Protein AF-A0A4Q3AAZ2-F1 (afdb_monomer)

Nearest PDB structure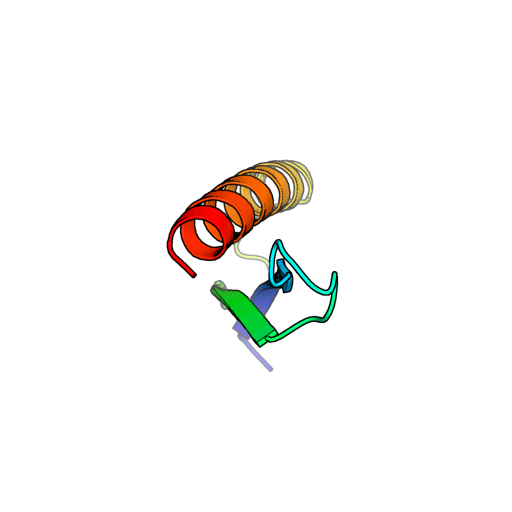s (foldseek):
  3mq0-assembly1_A  TM=9.339E-01  e=3.408E-01  Agrobacterium tumefaciens
  5w1e-assembly1_A  TM=8.349E-01  e=1.639E-01  Streptomyces coelicolor A3(2)
  1kt5-assembly1_A  TM=3.646E-01  e=3.274E+00  Bos taurus

pLDDT: mean 95.39, std 4.71, range [65.44, 98.06]

Solvent-accessible surface area (backbone atoms only — not comparable to full-atom values): 3209 Å² total; per-residue 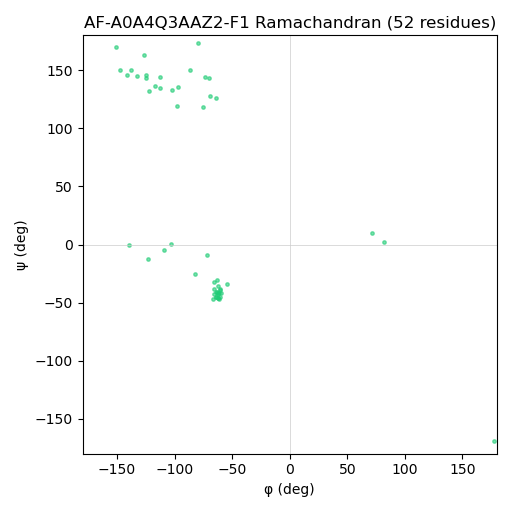(Å²): 139,63,67,44,72,53,74,22,70,18,41,39,81,91,76,68,46,76,79,49,67,44,71,53,78,46,53,61,81,72,61,55,72,67,58,49,50,52,49,52,55,52,36,44,54,52,16,52,54,54,24,73,74,108

Mean predicted aligned error: 2.92 Å

Secondary structure (DSSP, 8-state):
--EEEEEEEEEPTTT--EEEEEEEEEETTSS-HHHHHHHHHHHHHHHHHHHTT-

Radius of gyration: 12.66 Å; Cα contacts (8 Å, |Δi|>4): 72; chains: 1; bounding box: 33×20×31 Å

Sequence (54 aa):
SGVASLAAPVFHPGIGEVVGAVSIIFEHGQYDEAALSEMAARLKVCAGQIASTL

Foldseek 3Di:
DFKDKDKDFQAQPPPRDGPGIDMDMDTVPPDDPVVSVVVNVVRNVVSVVVNVVD

Structure (mmCIF, N/CA/C/O backbone):
data_AF-A0A4Q3AAZ2-F1
#
_entry.id   AF-A0A4Q3AAZ2-F1
#
loop_
_atom_site.group_PDB
_atom_site.id
_atom_site.type_symbol
_atom_site.label_atom_id
_atom_site.label_alt_id
_atom_site.label_comp_id
_atom_site.label_asym_id
_atom_site.label_entity_id
_atom_site.label_seq_id
_atom_site.pdbx_PDB_ins_code
_atom_site.Cartn_x
_atom_site.Cartn_y
_atom_site.Cartn_z
_atom_site.occupancy
_atom_site.B_iso_o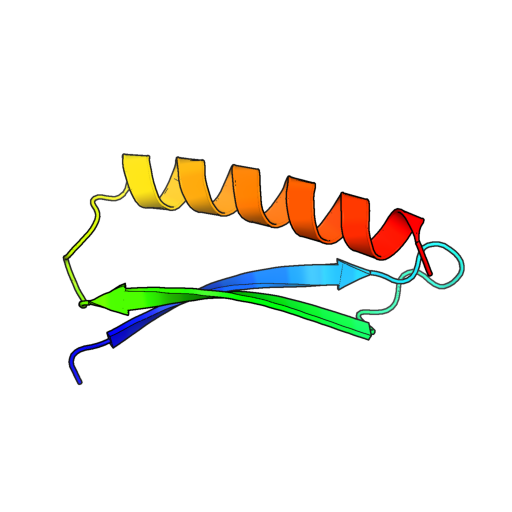r_equiv
_atom_site.auth_seq_id
_atom_site.auth_comp_id
_atom_site.auth_asym_id
_atom_site.auth_atom_id
_atom_site.pdbx_PDB_model_num
ATOM 1 N N . SER A 1 1 ? -20.138 -3.135 7.259 1.00 65.44 1 SER A N 1
ATOM 2 C CA . SER A 1 1 ? -18.903 -2.485 6.787 1.00 65.44 1 SER A CA 1
ATOM 3 C C . SER A 1 1 ? -18.158 -2.012 8.021 1.00 65.44 1 SER A C 1
ATOM 5 O O . SER A 1 1 ? -18.713 -1.181 8.723 1.00 65.44 1 SER A O 1
ATOM 7 N N . GLY A 1 2 ? -17.026 -2.628 8.377 1.00 91.00 2 GLY A N 1
ATOM 8 C CA . GLY A 1 2 ? -16.298 -2.333 9.628 1.00 91.00 2 GLY A CA 1
ATOM 9 C C . GLY A 1 2 ? -14.776 -2.295 9.474 1.00 91.00 2 GLY A C 1
ATOM 10 O O . GLY A 1 2 ? -14.070 -2.020 10.434 1.00 91.00 2 GLY A O 1
ATOM 11 N N . VAL A 1 3 ? -14.277 -2.536 8.262 1.00 94.44 3 VAL A N 1
ATOM 12 C CA . VAL A 1 3 ? -12.853 -2.519 7.928 1.00 94.44 3 VAL A CA 1
ATOM 13 C C . VAL A 1 3 ? -12.606 -1.552 6.780 1.00 94.44 3 VAL A C 1
ATOM 15 O O . VAL A 1 3 ? -13.448 -1.393 5.894 1.00 94.44 3 VAL A O 1
ATOM 18 N N . ALA A 1 4 ? -11.451 -0.909 6.815 1.00 95.19 4 ALA A N 1
ATOM 19 C CA . ALA A 1 4 ? -10.905 -0.041 5.791 1.00 95.19 4 ALA A CA 1
ATOM 20 C C . ALA A 1 4 ? -9.492 -0.520 5.423 1.00 95.19 4 ALA A C 1
ATOM 22 O O . ALA A 1 4 ? -8.872 -1.302 6.146 1.00 95.19 4 ALA A O 1
ATOM 23 N N . SER A 1 5 ? -8.985 -0.066 4.278 1.00 95.69 5 SER A N 1
ATOM 24 C CA . SER A 1 5 ? -7.634 -0.399 3.831 1.00 95.69 5 SER A CA 1
ATOM 25 C C . SER A 1 5 ? -6.948 0.785 3.170 1.00 95.69 5 SER A C 1
ATOM 27 O O . SER A 1 5 ? -7.583 1.534 2.428 1.00 95.69 5 SER A O 1
ATOM 29 N N . LEU A 1 6 ? -5.635 0.882 3.363 1.00 96.81 6 LEU A N 1
ATOM 30 C CA . LEU A 1 6 ? -4.749 1.746 2.586 1.00 96.81 6 LEU A CA 1
ATOM 31 C C . LEU A 1 6 ? -3.822 0.866 1.759 1.00 96.81 6 LEU A C 1
ATOM 33 O O . LEU A 1 6 ? -3.257 -0.089 2.291 1.00 96.81 6 LEU A O 1
ATOM 37 N N . ALA A 1 7 ? -3.652 1.198 0.482 1.00 97.62 7 ALA A N 1
ATOM 38 C CA . ALA A 1 7 ? -2.811 0.444 -0.436 1.00 97.62 7 ALA A CA 1
ATOM 39 C C . ALA A 1 7 ? -1.878 1.361 -1.234 1.00 97.62 7 ALA A C 1
ATOM 41 O O . ALA A 1 7 ? -2.258 2.470 -1.613 1.00 97.62 7 ALA A O 1
ATOM 42 N N . ALA A 1 8 ? -0.667 0.878 -1.510 1.00 98.00 8 ALA A N 1
ATOM 43 C CA . ALA A 1 8 ? 0.290 1.496 -2.418 1.00 98.00 8 ALA A CA 1
ATOM 44 C C . ALA A 1 8 ? 0.665 0.506 -3.537 1.00 98.00 8 ALA A C 1
ATOM 46 O O . ALA A 1 8 ? 0.978 -0.649 -3.236 1.00 98.00 8 ALA A O 1
ATOM 47 N N . PRO A 1 9 ? 0.642 0.928 -4.813 1.00 97.94 9 PRO A N 1
ATOM 48 C CA . PRO A 1 9 ? 1.030 0.075 -5.932 1.00 97.94 9 PRO A CA 1
ATOM 49 C C . PRO A 1 9 ? 2.542 -0.188 -5.937 1.00 97.94 9 PRO A C 1
ATOM 51 O O . PRO A 1 9 ? 3.337 0.704 -5.643 1.00 97.94 9 PRO A O 1
ATOM 54 N N . VAL A 1 10 ? 2.928 -1.405 -6.317 1.00 98.06 10 VAL A N 1
ATOM 55 C CA . VAL A 1 10 ? 4.316 -1.792 -6.601 1.00 98.06 10 VAL A CA 1
ATOM 56 C C . VAL A 1 10 ? 4.520 -1.719 -8.108 1.00 98.06 10 VAL A C 1
ATOM 58 O O . VAL A 1 10 ? 3.849 -2.427 -8.862 1.00 98.06 10 VAL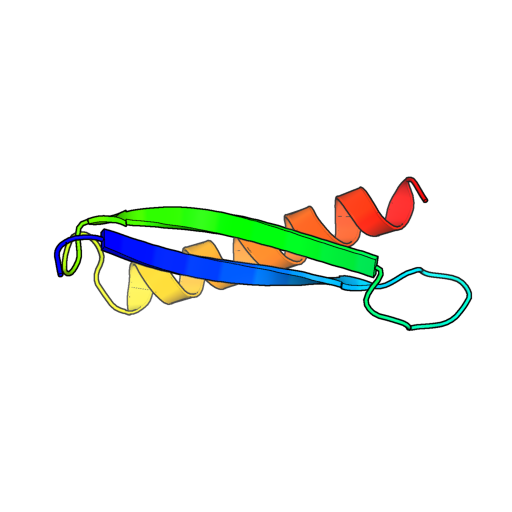 A O 1
ATOM 61 N N . PHE A 1 11 ? 5.442 -0.864 -8.542 1.00 97.19 11 PHE A N 1
ATOM 62 C CA . PHE A 1 11 ? 5.796 -0.708 -9.950 1.00 97.19 11 PHE A CA 1
ATOM 63 C C . PHE A 1 11 ? 7.042 -1.525 -10.279 1.00 97.19 11 PHE A C 1
ATOM 65 O O . PHE A 1 11 ? 8.023 -1.475 -9.541 1.00 97.19 11 PHE A O 1
ATOM 72 N N . HIS A 1 12 ? 7.031 -2.239 -11.399 1.00 95.81 12 HIS A N 1
ATOM 73 C CA . HIS A 1 12 ? 8.218 -2.925 -11.892 1.00 95.81 12 HIS A CA 1
ATOM 74 C C . HIS A 1 12 ? 9.257 -1.900 -12.386 1.00 95.81 12 HIS A C 1
ATOM 76 O O . HIS A 1 12 ? 8.924 -1.075 -13.243 1.00 95.81 12 HIS A O 1
ATOM 82 N N . PRO A 1 13 ? 10.526 -1.954 -11.937 1.00 92.38 13 PRO A N 1
ATOM 83 C CA . PRO A 1 13 ? 11.507 -0.895 -12.201 1.00 92.38 13 PRO A CA 1
ATOM 84 C C . PRO A 1 13 ? 11.882 -0.755 -13.685 1.00 92.38 13 PRO A C 1
ATOM 86 O O . PRO A 1 13 ? 12.149 0.349 -14.148 1.00 92.38 13 PRO A O 1
ATOM 89 N N . GLY A 1 14 ? 11.882 -1.857 -14.446 1.00 92.88 14 GLY A N 1
ATOM 90 C CA . GLY A 1 14 ? 12.267 -1.851 -15.866 1.00 92.88 14 GLY A CA 1
ATOM 91 C C . GLY A 1 14 ? 11.180 -1.435 -16.868 1.00 92.88 14 GLY A C 1
ATOM 92 O O . GLY A 1 14 ? 11.518 -0.974 -17.953 1.00 92.88 14 GLY A O 1
ATOM 93 N N . ILE A 1 15 ? 9.895 -1.601 -16.532 1.00 93.44 15 ILE A N 1
ATOM 94 C CA . ILE A 1 15 ? 8.772 -1.378 -17.468 1.00 93.44 15 ILE A CA 1
ATOM 95 C C . ILE A 1 15 ? 7.762 -0.342 -16.960 1.00 93.44 15 ILE A C 1
ATOM 97 O O . ILE A 1 15 ? 6.931 0.125 -17.729 1.00 93.44 15 ILE A O 1
ATOM 101 N N . GLY A 1 16 ? 7.829 0.044 -15.680 1.00 92.00 16 GLY A N 1
ATOM 102 C CA . GLY A 1 16 ? 6.939 1.046 -15.089 1.00 92.00 16 GLY A CA 1
ATOM 103 C C . GLY A 1 16 ? 5.492 0.584 -14.892 1.00 92.00 16 GLY A C 1
ATOM 104 O O . GLY A 1 16 ? 4.636 1.402 -14.564 1.00 92.00 16 GLY A O 1
ATOM 105 N N . GLU A 1 17 ? 5.200 -0.703 -15.077 1.00 96.25 17 GLU A N 1
ATOM 106 C CA . GLU A 1 17 ? 3.861 -1.269 -14.901 1.00 96.25 17 GLU A CA 1
ATOM 107 C C . GLU A 1 17 ? 3.599 -1.676 -13.448 1.00 96.25 17 GLU A C 1
ATOM 109 O O . GLU A 1 17 ? 4.515 -2.056 -12.714 1.00 96.25 17 GLU A O 1
ATOM 114 N N . VAL A 1 18 ? 2.332 -1.616 -13.030 1.00 97.25 18 VAL A N 1
ATOM 115 C CA . VAL A 1 18 ? 1.906 -2.101 -11.711 1.00 97.25 18 VAL A CA 1
ATOM 116 C C . VAL A 1 18 ? 1.876 -3.624 -11.727 1.00 97.25 18 VAL A C 1
ATOM 118 O O . VAL A 1 18 ? 1.089 -4.225 -12.452 1.00 97.25 18 VAL A O 1
ATOM 121 N N . VAL A 1 19 ? 2.694 -4.243 -10.881 1.00 96.62 19 VAL A N 1
ATOM 122 C CA . VAL A 1 19 ? 2.797 -5.709 -10.754 1.00 96.62 19 VAL A CA 1
ATOM 123 C C . VAL A 1 19 ? 2.215 -6.238 -9.444 1.00 96.62 19 VAL A C 1
ATOM 125 O O . VAL A 1 19 ? 2.126 -7.445 -9.238 1.00 96.62 19 VAL A O 1
ATOM 128 N N . GLY A 1 20 ? 1.787 -5.343 -8.554 1.00 96.25 20 GLY A N 1
ATOM 129 C CA . GLY A 1 20 ? 1.154 -5.699 -7.291 1.00 96.25 20 GLY A CA 1
ATOM 130 C C . GLY A 1 20 ? 0.830 -4.481 -6.434 1.00 96.25 20 GLY A C 1
ATOM 131 O O . GLY A 1 20 ? 0.920 -3.338 -6.883 1.00 96.25 20 GLY A O 1
ATOM 132 N N . ALA A 1 21 ? 0.463 -4.726 -5.179 1.00 97.25 21 ALA A N 1
ATOM 133 C CA . ALA A 1 21 ? 0.229 -3.685 -4.189 1.00 97.25 21 ALA A CA 1
ATOM 134 C C . ALA A 1 21 ? 0.619 -4.164 -2.788 1.00 97.25 21 ALA A C 1
ATOM 136 O O . ALA A 1 21 ? 0.499 -5.346 -2.467 1.00 97.25 21 ALA A O 1
ATOM 137 N N . VAL A 1 22 ? 1.038 -3.225 -1.947 1.00 97.06 22 VAL A N 1
ATOM 138 C CA . VAL A 1 22 ? 1.169 -3.417 -0.500 1.00 97.06 22 VAL A CA 1
ATOM 139 C C . VAL A 1 22 ? -0.023 -2.750 0.153 1.00 97.06 22 VAL A C 1
ATOM 141 O O . VAL A 1 22 ? -0.333 -1.608 -0.185 1.00 97.06 22 VAL A O 1
ATOM 144 N N . SER A 1 23 ? -0.681 -3.428 1.089 1.00 97.38 23 SER A N 1
ATOM 145 C CA . SER A 1 23 ? -1.816 -2.858 1.808 1.00 97.38 23 SER A CA 1
ATOM 146 C C . SER A 1 23 ? -1.789 -3.173 3.290 1.00 97.38 23 SER A C 1
ATOM 148 O O . SER A 1 23 ? -1.349 -4.246 3.696 1.00 97.38 23 SER A O 1
ATOM 150 N N . ILE A 1 24 ? -2.356 -2.265 4.076 1.00 96.38 24 ILE A N 1
ATOM 151 C CA . ILE A 1 24 ? -2.730 -2.505 5.469 1.00 96.38 24 ILE A CA 1
ATOM 152 C C . ILE A 1 24 ? -4.252 -2.484 5.586 1.00 96.38 24 ILE A C 1
ATOM 154 O O . ILE A 1 24 ? -4.920 -1.708 4.899 1.00 96.38 24 ILE A O 1
ATOM 158 N N . ILE A 1 25 ? -4.785 -3.335 6.458 1.00 96.62 25 ILE A N 1
ATOM 159 C CA . ILE A 1 25 ? -6.215 -3.447 6.754 1.00 96.62 25 ILE A CA 1
ATOM 160 C C . ILE A 1 25 ? -6.406 -3.083 8.221 1.00 96.62 25 ILE A C 1
ATOM 162 O O . ILE A 1 25 ? -5.626 -3.509 9.071 1.00 96.62 25 ILE A O 1
ATOM 166 N N . PHE A 1 26 ? -7.425 -2.286 8.504 1.00 96.38 26 PHE A N 1
ATOM 167 C CA . PHE A 1 26 ? -7.701 -1.749 9.831 1.00 96.38 26 PHE A CA 1
ATOM 168 C C . PHE A 1 26 ? -9.198 -1.503 10.018 1.00 96.38 26 PHE A C 1
ATOM 170 O O . PHE A 1 26 ? -9.969 -1.592 9.062 1.00 96.38 26 PHE A O 1
ATOM 177 N N . GLU A 1 27 ? -9.634 -1.213 11.240 1.00 96.88 27 GLU A N 1
ATOM 178 C CA . GLU A 1 27 ? -11.040 -0.914 11.518 1.00 96.88 27 GLU A CA 1
ATOM 179 C C . GLU A 1 27 ? -11.430 0.478 11.008 1.00 96.88 27 GLU A C 1
ATOM 181 O O . GLU A 1 27 ? -10.652 1.434 11.040 1.00 96.88 27 GLU A O 1
ATOM 186 N N . HIS A 1 28 ? -12.661 0.623 10.521 1.00 93.38 28 HIS A N 1
ATOM 187 C CA . HIS A 1 28 ? -13.125 1.918 10.030 1.00 93.38 28 HIS A CA 1
ATOM 188 C C . HIS A 1 28 ? -13.177 2.951 11.170 1.00 93.38 28 HIS A C 1
ATOM 190 O O . HIS A 1 28 ? -13.808 2.713 12.195 1.00 93.38 28 HIS A O 1
ATOM 196 N N . GLY A 1 29 ? -12.524 4.103 10.986 1.00 93.81 29 GLY A N 1
ATOM 197 C CA . GLY A 1 29 ? -12.419 5.147 12.014 1.00 93.81 29 GLY A CA 1
ATOM 198 C C . GLY A 1 29 ? -11.328 4.912 13.066 1.00 93.81 29 GLY A C 1
ATOM 199 O O . GLY A 1 29 ? -11.182 5.737 13.962 1.00 93.81 29 GLY A O 1
ATOM 200 N N . GLN A 1 30 ? -10.540 3.835 12.953 1.00 96.38 30 GLN A N 1
ATOM 201 C CA . GLN A 1 30 ? -9.433 3.544 13.874 1.00 96.38 30 GLN A CA 1
ATOM 202 C C . GLN A 1 30 ? -8.329 4.611 13.848 1.00 96.38 30 GLN A C 1
ATOM 204 O O . GLN A 1 30 ? -7.661 4.832 14.856 1.00 96.38 30 GLN A O 1
ATOM 209 N N . TYR A 1 31 ? -8.124 5.253 12.698 1.00 96.50 31 TYR A N 1
ATOM 210 C CA . TYR A 1 31 ? -7.059 6.226 12.479 1.00 96.50 31 TYR A CA 1
ATOM 211 C C . TYR A 1 31 ? -7.625 7.549 11.975 1.00 96.50 31 TYR A C 1
ATOM 213 O O . TYR A 1 31 ? -8.559 7.565 11.170 1.00 96.50 31 TYR A O 1
ATOM 221 N N . ASP A 1 32 ? -7.026 8.646 12.432 1.00 96.81 32 ASP A N 1
ATOM 222 C CA . ASP A 1 32 ? -7.296 9.979 11.909 1.00 96.81 32 ASP A CA 1
ATOM 223 C C . ASP A 1 32 ? -6.553 10.234 10.586 1.00 96.81 32 ASP A C 1
ATOM 225 O O . ASP A 1 32 ? -5.742 9.431 10.116 1.00 96.81 32 ASP A O 1
ATOM 229 N N . GLU A 1 33 ? -6.845 11.370 9.955 1.00 95.69 33 G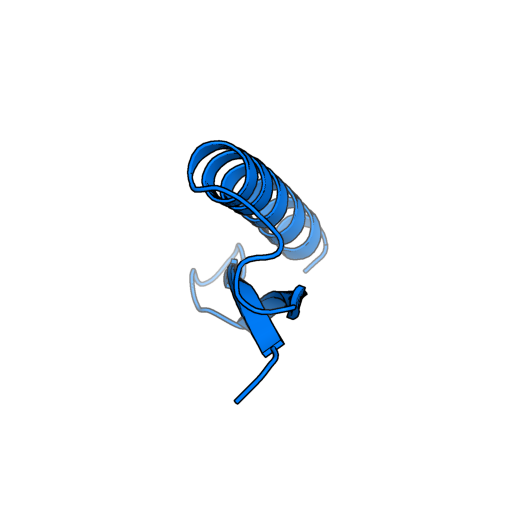LU A N 1
ATOM 230 C CA . GLU A 1 33 ? -6.276 11.721 8.654 1.00 95.69 33 GLU A CA 1
ATOM 231 C C . GLU A 1 33 ? -4.745 11.865 8.690 1.00 95.69 33 GLU A C 1
ATOM 233 O O . GLU A 1 33 ? -4.064 11.463 7.744 1.00 95.69 33 GLU A O 1
ATOM 238 N N . ALA A 1 34 ? -4.184 12.378 9.790 1.00 97.81 34 ALA A N 1
ATOM 239 C CA . ALA A 1 34 ? -2.742 12.545 9.939 1.00 97.81 34 ALA A CA 1
ATOM 240 C C . ALA A 1 34 ? -2.027 11.186 9.992 1.00 97.81 34 ALA A C 1
ATOM 242 O O . ALA A 1 34 ? -1.062 10.966 9.255 1.00 97.81 34 ALA A O 1
ATOM 243 N N . ALA A 1 35 ? -2.544 10.248 10.789 1.00 96.81 35 ALA A N 1
ATOM 244 C CA . ALA A 1 35 ? -2.032 8.887 10.870 1.00 96.81 35 ALA A CA 1
ATOM 245 C C . ALA A 1 35 ? -2.194 8.136 9.539 1.00 96.81 35 ALA A C 1
ATOM 247 O O . ALA A 1 35 ? -1.271 7.446 9.100 1.00 96.81 35 ALA A O 1
ATOM 248 N N . LEU A 1 36 ? -3.332 8.296 8.854 1.00 96.75 36 LEU A N 1
ATOM 249 C CA . LEU A 1 36 ? -3.552 7.716 7.525 1.00 96.75 36 LEU A CA 1
ATOM 250 C C . LEU A 1 36 ? -2.547 8.251 6.495 1.00 96.75 36 LEU A C 1
ATOM 252 O O . LEU A 1 36 ? -2.000 7.471 5.712 1.00 96.75 36 LEU A O 1
ATOM 256 N N . SER A 1 37 ? -2.258 9.554 6.521 1.00 97.31 37 SER A N 1
ATOM 257 C CA . SER A 1 37 ? -1.263 10.191 5.652 1.00 97.31 37 SER A CA 1
ATOM 258 C C . SER A 1 37 ? 0.154 9.668 5.918 1.00 97.31 37 SER A C 1
ATOM 260 O O . SER A 1 37 ? 0.870 9.292 4.983 1.00 97.31 37 SER A O 1
ATOM 262 N N . GLU A 1 38 ? 0.544 9.547 7.191 1.00 97.38 38 GLU A N 1
ATOM 263 C CA . GLU A 1 38 ? 1.840 8.981 7.572 1.00 97.38 38 GLU A CA 1
ATOM 264 C C . GLU A 1 38 ? 1.972 7.517 7.122 1.00 97.38 38 GLU A C 1
ATOM 266 O O . GLU A 1 38 ? 2.977 7.126 6.518 1.00 97.38 38 GLU A O 1
ATOM 271 N N . MET A 1 39 ? 0.942 6.700 7.357 1.00 97.38 39 MET A N 1
ATOM 272 C CA . MET A 1 39 ? 0.929 5.306 6.91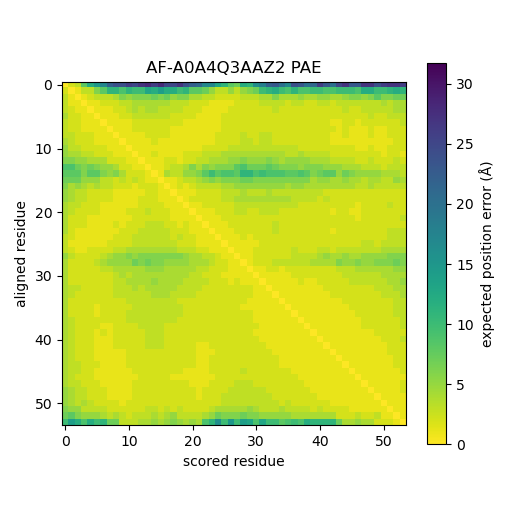6 1.00 97.38 39 MET A CA 1
ATOM 273 C C . MET A 1 39 ? 1.008 5.197 5.395 1.00 97.38 39 MET A C 1
ATOM 275 O O . MET A 1 39 ? 1.779 4.382 4.890 1.00 97.38 39 MET A O 1
ATOM 279 N N . ALA A 1 40 ? 0.283 6.038 4.652 1.00 97.00 40 ALA A N 1
ATOM 280 C CA . ALA A 1 40 ? 0.355 6.068 3.194 1.00 97.00 40 ALA A CA 1
ATOM 281 C C . ALA A 1 40 ? 1.773 6.397 2.693 1.00 97.00 40 ALA A C 1
ATOM 283 O O . ALA A 1 40 ? 2.239 5.790 1.725 1.00 97.00 40 ALA A O 1
ATOM 284 N N . ALA A 1 41 ? 2.493 7.307 3.359 1.00 97.75 41 ALA A N 1
ATOM 285 C CA . ALA A 1 41 ? 3.892 7.594 3.042 1.00 97.75 41 ALA A CA 1
ATOM 286 C C . ALA A 1 41 ? 4.797 6.374 3.293 1.00 97.75 41 ALA A C 1
ATOM 288 O O . ALA A 1 41 ? 5.596 6.008 2.429 1.00 97.75 41 ALA A O 1
ATOM 289 N N . ARG A 1 42 ? 4.627 5.688 4.430 1.00 97.75 42 ARG A N 1
ATOM 290 C CA . ARG A 1 42 ? 5.381 4.465 4.763 1.00 97.75 42 ARG A CA 1
ATOM 291 C C . ARG A 1 42 ? 5.091 3.317 3.787 1.00 97.75 42 ARG A C 1
ATOM 293 O O . ARG A 1 42 ? 6.017 2.636 3.351 1.00 97.75 42 ARG A O 1
ATOM 300 N N . LEU A 1 43 ? 3.831 3.140 3.387 1.00 97.62 43 LEU A N 1
ATOM 301 C CA . LEU A 1 43 ? 3.402 2.159 2.384 1.00 97.62 43 LEU A CA 1
ATOM 302 C C . LEU A 1 43 ? 4.073 2.392 1.028 1.00 97.62 43 LEU A C 1
ATOM 304 O O . LEU A 1 43 ? 4.526 1.435 0.407 1.00 97.62 43 LEU A O 1
ATOM 308 N N . LYS A 1 44 ? 4.199 3.651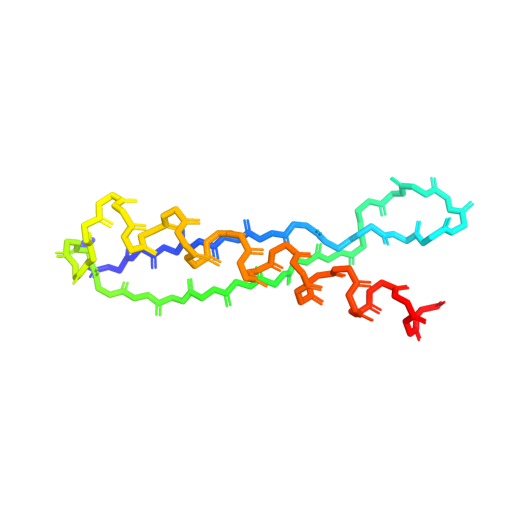 0.592 1.00 96.94 44 LYS A N 1
ATOM 309 C CA . LYS A 1 44 ? 4.923 3.995 -0.642 1.00 96.94 44 LYS A CA 1
ATOM 310 C C . LYS A 1 44 ? 6.405 3.625 -0.566 1.00 96.94 44 LYS A C 1
ATOM 312 O O . LYS A 1 44 ? 6.933 3.074 -1.526 1.00 96.94 44 LYS A O 1
ATOM 317 N N . VAL A 1 45 ? 7.064 3.884 0.568 1.00 97.75 45 VAL A N 1
ATOM 318 C CA . VAL A 1 45 ? 8.467 3.477 0.778 1.00 97.75 45 VAL A CA 1
ATOM 319 C C . VAL A 1 45 ? 8.601 1.956 0.711 1.00 97.75 45 VAL A C 1
ATOM 321 O O . VAL A 1 45 ? 9.460 1.454 -0.008 1.00 97.75 45 VAL A O 1
ATOM 324 N N . CYS A 1 46 ? 7.718 1.220 1.392 1.00 97.50 46 CYS A N 1
ATOM 325 C CA . CYS A 1 46 ? 7.707 -0.242 1.359 1.00 97.50 46 CYS A CA 1
ATOM 326 C C . CYS A 1 46 ? 7.482 -0.785 -0.062 1.00 97.50 46 CYS A C 1
ATOM 328 O O . CYS A 1 46 ? 8.225 -1.655 -0.514 1.00 97.50 46 CYS A O 1
ATOM 330 N N . ALA A 1 47 ? 6.520 -0.228 -0.804 1.00 97.75 47 ALA A N 1
ATOM 331 C CA . ALA A 1 47 ? 6.269 -0.609 -2.190 1.00 97.75 47 ALA A CA 1
ATOM 332 C C . ALA A 1 47 ? 7.495 -0.364 -3.091 1.00 97.75 47 ALA A C 1
ATOM 334 O O . ALA A 1 47 ? 7.822 -1.210 -3.921 1.00 97.75 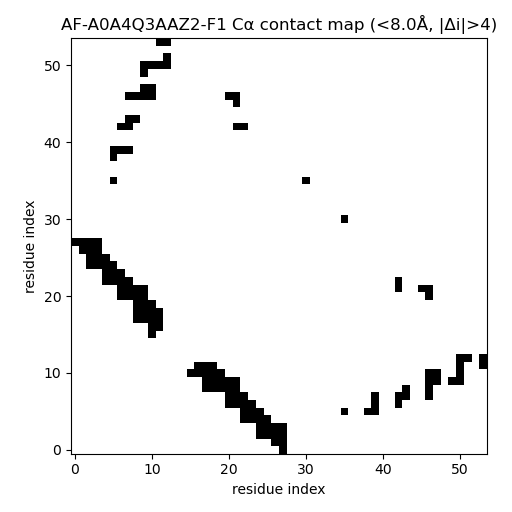47 ALA A O 1
ATOM 335 N N . GLY A 1 48 ? 8.217 0.744 -2.884 1.00 96.88 48 GLY A N 1
ATOM 336 C CA . GLY A 1 48 ? 9.480 1.027 -3.571 1.00 96.88 48 GLY A CA 1
ATOM 337 C C . GLY A 1 48 ? 10.607 0.053 -3.209 1.00 96.88 48 GLY A C 1
ATOM 338 O O . GLY A 1 48 ? 11.368 -0.363 -4.078 1.00 96.88 48 GLY A O 1
ATOM 339 N N . GLN A 1 49 ? 10.696 -0.367 -1.946 1.00 96.94 49 GLN A N 1
ATOM 340 C CA . GLN A 1 49 ? 11.666 -1.380 -1.518 1.00 96.94 49 GLN A CA 1
ATOM 341 C C . GLN A 1 49 ? 11.375 -2.743 -2.149 1.00 96.94 49 GLN A C 1
ATOM 343 O O . GLN A 1 49 ? 12.295 -3.385 -2.644 1.00 96.94 49 GLN A O 1
ATOM 348 N N . ILE A 1 50 ? 10.110 -3.165 -2.203 1.00 96.12 50 ILE A N 1
ATOM 349 C CA . ILE A 1 50 ? 9.729 -4.407 -2.890 1.00 96.12 50 ILE A CA 1
ATOM 350 C C . ILE A 1 50 ? 10.063 -4.306 -4.378 1.00 96.12 50 ILE A C 1
ATOM 352 O O . ILE A 1 50 ? 10.698 -5.209 -4.914 1.00 96.12 50 ILE A O 1
ATOM 356 N N . ALA A 1 51 ? 9.726 -3.184 -5.021 1.00 95.81 51 ALA A N 1
ATOM 357 C CA . ALA A 1 51 ? 10.081 -2.933 -6.416 1.00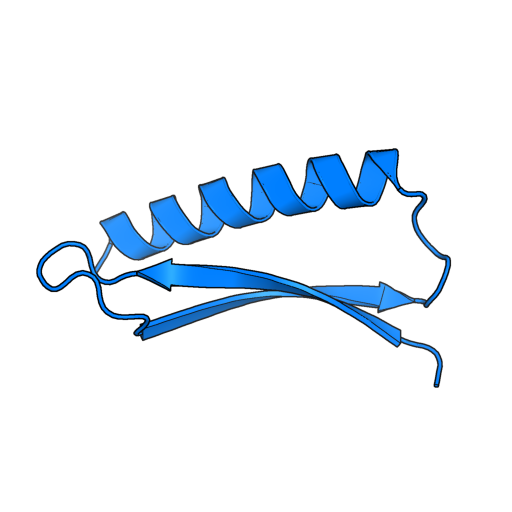 95.81 51 ALA A CA 1
ATOM 358 C C . ALA A 1 51 ? 11.591 -3.070 -6.685 1.00 95.81 51 ALA A C 1
ATOM 360 O O . ALA A 1 51 ? 11.973 -3.544 -7.747 1.00 95.81 51 ALA A O 1
ATOM 361 N N . SER A 1 52 ? 12.451 -2.710 -5.723 1.00 93.56 52 SER A N 1
ATOM 362 C CA . SER A 1 52 ? 13.912 -2.842 -5.853 1.00 93.56 52 SER A CA 1
ATOM 363 C C . SER A 1 52 ? 14.443 -4.283 -5.794 1.00 93.56 52 SER A C 1
ATOM 365 O O . SER A 1 52 ? 15.624 -4.502 -6.048 1.00 93.56 52 SER A O 1
ATOM 367 N N . THR A 1 53 ? 13.589 -5.253 -5.451 1.00 92.38 53 THR A N 1
ATOM 368 C CA . THR A 1 53 ? 13.927 -6.688 -5.385 1.00 92.38 53 THR A CA 1
ATOM 369 C C . THR A 1 53 ? 13.405 -7.502 -6.572 1.00 92.38 53 THR A C 1
ATOM 371 O O . THR A 1 53 ? 13.594 -8.718 -6.591 1.00 92.38 53 THR A O 1
ATOM 374 N N . LEU A 1 54 ? 12.733 -6.843 -7.523 1.00 84.94 54 LEU A N 1
ATOM 375 C CA . LEU A 1 54 ? 12.157 -7.444 -8.729 1.00 84.94 54 LEU A CA 1
ATOM 376 C C . LEU A 1 54 ? 13.125 -7.407 -9.915 1.00 84.94 54 LEU A C 1
ATOM 378 O O . LEU A 1 54 ? 13.910 -6.435 -10.013 1.00 84.94 54 LEU A O 1
#